Protein AF-A0AAD1KP36-F1 (afdb_monomer)

Foldseek 3Di:
DEEEEAPLPDPVNVVVVVVCVVVVYRYAYEDCDDDPDPSYDYDDVVVVDDDDCVCVPHPYYHHPPDDDFDPDAQDDDDPVQLQVLLCVLVVHDDDDDDPLVVCCVVPNNVCCCVVPVDDDPDHRVPCVVVVNDDPQRDSNSVNNVVVVVPD

Radius of gyration: 23.59 Å; Cα contacts (8 Å, |Δi|>4): 167; chains: 1; bounding box: 46×35×59 Å

Nearest PDB structures (foldseek):
  4b4o-assembly2_B  TM=4.737E-01  e=1.975E-04  Homo sapiens
  3m2p-assembly2_C  TM=6.603E-01  e=9.012E-03  Bacillus cereus ATCC 14579
  3aw9-assembly2_B  TM=7.643E-01  e=3.291E-02  Pyrobaculum calidifontis JCM 11548
  6kvc-assembly1_A-2  TM=6.118E-01  e=4.549E-02  Streptomyces viridosporus ATCC 14672
  6ki9-assembly1_A  TM=3.724E-01  e=3.267E+00  uncultured bacterium

Structure (mmCIF, N/CA/C/O backbone):
data_AF-A0AAD1KP36-F1
#
_entry.id   AF-A0AAD1KP36-F1
#
loop_
_atom_site.group_PDB
_atom_site.id
_atom_site.type_symbol
_atom_site.label_atom_id
_atom_site.label_alt_id
_atom_site.label_comp_id
_atom_site.label_asym_id
_atom_site.label_entity_id
_atom_site.label_seq_id
_atom_site.pdbx_PDB_ins_code
_atom_site.Cartn_x
_atom_site.Cartn_y
_atom_site.Cartn_z
_atom_site.occupancy
_atom_site.B_iso_or_equiv
_atom_site.auth_seq_id
_atom_site.auth_comp_id
_atom_site.auth_asym_id
_atom_site.auth_atom_id
_atom_site.pdbx_PDB_model_num
ATOM 1 N N . MET A 1 1 ? -26.563 7.371 22.729 1.00 92.88 1 MET A N 1
ATOM 2 C CA . MET A 1 1 ? -26.247 6.445 21.624 1.00 92.88 1 MET A CA 1
ATOM 3 C C . MET A 1 1 ? -25.122 5.539 22.058 1.00 92.88 1 MET A C 1
ATOM 5 O O . MET A 1 1 ? -24.225 6.025 22.749 1.00 92.88 1 MET A O 1
ATOM 9 N N . ARG A 1 2 ? -25.180 4.277 21.649 1.00 94.19 2 ARG A N 1
ATOM 10 C CA . ARG A 1 2 ? -24.134 3.284 21.832 1.00 94.19 2 ARG A CA 1
ATOM 11 C C . ARG A 1 2 ? -23.259 3.230 20.585 1.00 94.19 2 ARG A C 1
ATOM 13 O O . ARG A 1 2 ? -23.760 3.049 19.482 1.00 94.19 2 ARG A O 1
ATOM 20 N N . ILE A 1 3 ? -21.961 3.454 20.747 1.00 94.31 3 ILE A N 1
ATOM 21 C CA . ILE A 1 3 ? -21.016 3.635 19.640 1.00 94.31 3 ILE A CA 1
ATOM 22 C C . ILE A 1 3 ? -19.866 2.646 19.809 1.00 94.31 3 ILE A C 1
ATOM 24 O O . ILE A 1 3 ? -19.198 2.653 20.844 1.00 94.31 3 ILE A O 1
ATOM 28 N N . ALA A 1 4 ? -19.607 1.826 18.791 1.00 92.06 4 ALA A N 1
ATOM 29 C CA . ALA A 1 4 ? -18.452 0.932 18.763 1.00 92.06 4 ALA A CA 1
ATOM 30 C C . ALA A 1 4 ? -17.260 1.601 18.070 1.00 92.06 4 ALA A C 1
ATOM 32 O O . ALA A 1 4 ? -17.410 2.175 16.992 1.00 92.06 4 ALA A O 1
ATOM 33 N N . ILE A 1 5 ? -16.067 1.516 18.665 1.00 91.38 5 ILE A N 1
ATOM 34 C CA . ILE A 1 5 ? -14.857 2.166 18.143 1.00 91.38 5 ILE A CA 1
ATOM 35 C C . ILE A 1 5 ? -13.712 1.166 17.977 1.00 91.38 5 ILE A C 1
ATOM 37 O O . ILE A 1 5 ? -13.169 0.656 18.958 1.00 91.38 5 ILE A O 1
ATOM 41 N N . GLY A 1 6 ? -13.297 0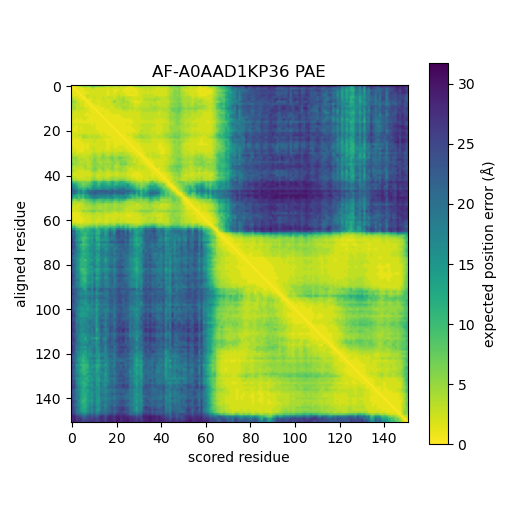.942 16.729 1.00 87.00 6 GLY A N 1
ATOM 42 C CA . GLY A 1 6 ? -12.055 0.262 16.357 1.00 87.00 6 GLY A CA 1
ATOM 43 C C . GLY A 1 6 ? -10.870 1.225 16.307 1.00 87.00 6 GLY A C 1
ATOM 44 O O . GLY A 1 6 ? -11.013 2.381 15.911 1.00 87.00 6 GLY A O 1
ATOM 45 N N . GLY A 1 7 ? -9.688 0.758 16.723 1.00 82.19 7 GLY A N 1
ATOM 46 C CA . GLY A 1 7 ? -8.485 1.602 16.794 1.00 82.19 7 GLY A CA 1
ATOM 47 C C . GLY A 1 7 ? -8.510 2.632 17.931 1.00 82.19 7 GLY A C 1
ATOM 48 O O . GLY A 1 7 ? -7.816 3.647 17.876 1.00 82.19 7 GLY A O 1
ATOM 49 N N . PHE A 1 8 ? -9.302 2.376 18.978 1.00 87.06 8 PHE A N 1
ATOM 50 C CA . PHE A 1 8 ? -9.523 3.296 20.098 1.00 87.06 8 PHE A CA 1
ATOM 51 C C . PHE A 1 8 ? -8.255 3.648 20.898 1.00 87.06 8 PHE A C 1
ATOM 53 O O . PHE A 1 8 ? -8.220 4.686 21.549 1.00 87.06 8 PHE A O 1
ATOM 60 N N . ALA A 1 9 ? -7.218 2.808 20.853 1.00 85.12 9 ALA A N 1
ATOM 61 C CA . ALA A 1 9 ? -5.959 3.029 21.566 1.00 85.12 9 ALA A CA 1
ATOM 62 C C . ALA A 1 9 ? -4.999 4.004 20.850 1.00 85.12 9 ALA A C 1
ATOM 64 O O . ALA A 1 9 ? -3.973 4.376 21.412 1.00 85.12 9 ALA A O 1
ATOM 65 N N . GLY A 1 10 ? -5.302 4.421 19.614 1.00 81.25 10 GLY A N 1
ATOM 66 C CA . GLY A 1 10 ? -4.485 5.386 18.872 1.00 81.25 10 GLY A CA 1
ATOM 67 C C . GLY A 1 10 ? -4.660 6.836 19.347 1.00 81.25 10 GLY A C 1
ATOM 68 O O . GLY A 1 10 ? -5.555 7.151 20.131 1.00 81.25 10 GLY A O 1
ATOM 69 N N . LEU A 1 11 ? -3.843 7.752 18.810 1.00 84.12 11 LEU A N 1
ATOM 70 C CA . LEU A 1 11 ? -3.892 9.191 19.126 1.00 84.12 11 LEU A CA 1
ATOM 71 C C . LEU A 1 11 ? -5.295 9.792 18.920 1.00 84.12 11 LEU A C 1
ATOM 73 O O . LEU A 1 11 ? -5.825 10.471 19.793 1.00 84.12 11 LEU A O 1
ATOM 77 N N . ILE A 1 12 ? -5.913 9.509 17.771 1.00 85.69 12 ILE A N 1
ATOM 78 C CA . ILE A 1 12 ? -7.262 9.994 17.444 1.00 85.69 12 ILE A CA 1
ATOM 79 C C . ILE A 1 12 ? -8.319 9.208 18.228 1.00 85.69 12 ILE A C 1
ATOM 81 O O . ILE A 1 12 ? -9.262 9.795 18.757 1.00 85.69 12 ILE A O 1
ATOM 85 N N . GLY A 1 13 ? -8.144 7.887 18.339 1.00 88.69 13 GLY A N 1
ATOM 86 C CA . GLY A 1 13 ? -9.077 7.002 19.034 1.00 88.69 13 GLY A CA 1
ATOM 87 C C . GLY A 1 13 ? -9.273 7.379 20.504 1.00 88.69 13 GLY A C 1
ATOM 88 O O . GLY A 1 13 ? -10.410 7.484 20.959 1.00 88.69 13 GLY A O 1
ATOM 89 N N . THR A 1 14 ? -8.187 7.667 21.225 1.00 90.88 14 THR A N 1
ATOM 90 C CA . THR A 1 14 ? -8.232 8.035 22.650 1.00 90.88 14 THR A CA 1
ATOM 91 C C . THR A 1 14 ? -8.964 9.357 22.875 1.00 90.88 14 THR A C 1
ATOM 93 O O . THR A 1 14 ? -9.860 9.429 23.720 1.00 90.88 14 THR A O 1
ATOM 96 N N . ALA A 1 15 ? -8.657 10.382 22.075 1.00 92.69 15 ALA A N 1
ATOM 97 C CA . ALA A 1 15 ? -9.344 11.671 22.124 1.00 92.69 15 ALA A CA 1
ATOM 98 C C . ALA A 1 15 ? -10.839 11.545 21.773 1.00 92.69 15 ALA A C 1
ATOM 100 O O . ALA A 1 15 ? -11.694 12.134 22.441 1.00 92.69 15 ALA A O 1
ATOM 101 N N . LEU A 1 16 ? -11.168 10.738 20.760 1.00 93.06 16 LEU A N 1
ATOM 102 C CA . LEU A 1 16 ? -12.545 10.496 20.335 1.00 93.06 16 LEU A CA 1
ATOM 103 C C . LEU A 1 16 ? -13.364 9.788 21.425 1.00 93.06 16 LEU A C 1
ATOM 105 O O . LEU A 1 16 ? -14.463 10.241 21.748 1.00 93.06 16 LEU A O 1
ATOM 109 N N . VAL A 1 17 ? -12.817 8.732 22.040 1.00 94.00 17 VAL A N 1
ATOM 110 C CA . VAL A 1 17 ? -13.457 8.022 23.162 1.00 94.00 17 VAL A CA 1
ATOM 111 C C . VAL A 1 17 ? -13.752 8.984 24.310 1.00 94.00 17 VAL A C 1
ATOM 113 O O . VAL A 1 17 ? -14.880 9.022 24.805 1.00 94.00 17 VAL A O 1
ATOM 116 N N . GLN A 1 18 ? -12.769 9.794 24.718 1.00 95.12 18 GLN A N 1
ATOM 117 C CA . GLN A 1 18 ? -12.955 10.772 25.793 1.00 95.12 18 GLN A CA 1
ATOM 118 C C . GLN A 1 18 ? -14.054 11.784 25.455 1.00 95.12 18 GLN A C 1
ATOM 120 O O . GLN A 1 18 ? -14.919 12.064 26.289 1.00 95.12 18 GLN A O 1
ATOM 125 N N . ARG A 1 19 ? -14.059 12.315 24.227 1.00 96.81 19 ARG A N 1
ATOM 126 C CA . ARG A 1 19 ? -15.034 13.322 23.796 1.00 96.81 19 ARG A CA 1
ATOM 127 C C . ARG A 1 19 ? -16.461 12.779 23.728 1.00 96.81 19 ARG A C 1
ATOM 129 O O . ARG A 1 19 ? -17.382 13.510 24.105 1.00 96.81 19 ARG A O 1
ATOM 136 N N . LEU A 1 20 ? -16.637 11.542 23.262 1.00 95.75 20 LEU A N 1
ATOM 137 C CA . LEU A 1 20 ? -17.937 10.873 23.159 1.00 95.75 20 LEU A CA 1
ATOM 138 C C . LEU A 1 20 ? -18.476 10.478 24.536 1.00 95.75 20 LEU A C 1
ATOM 140 O O . LEU A 1 20 ? -19.622 10.792 24.848 1.00 95.75 20 LEU A O 1
ATOM 144 N N . ARG A 1 21 ? -17.639 9.907 25.410 1.00 95.56 21 ARG A N 1
ATOM 145 C CA . ARG A 1 21 ? -18.034 9.615 26.799 1.00 95.56 21 ARG A CA 1
ATOM 146 C C . ARG A 1 21 ? -18.434 10.885 27.547 1.00 95.56 21 ARG A C 1
ATOM 148 O O . ARG A 1 21 ? -19.479 10.919 28.186 1.00 95.56 21 ARG A O 1
ATOM 155 N N . LYS A 1 22 ? -17.667 11.973 27.394 1.00 97.38 22 LYS A N 1
ATOM 156 C CA . LYS A 1 22 ? -18.020 13.291 27.955 1.00 97.38 22 LYS A CA 1
ATOM 157 C C . LYS A 1 22 ? -19.333 13.845 27.385 1.00 97.38 22 LYS A C 1
ATOM 159 O O . LYS A 1 22 ? -20.014 14.608 28.059 1.00 97.38 22 LYS A O 1
ATOM 164 N N . GLY A 1 23 ? -19.684 13.471 26.156 1.00 96.81 23 GLY A N 1
ATOM 165 C CA . GLY A 1 23 ? -20.965 13.793 25.526 1.00 96.81 23 GLY A CA 1
ATOM 166 C C . GLY A 1 23 ? -22.141 12.921 25.983 1.00 96.81 23 GLY A C 1
ATOM 167 O O . GLY A 1 23 ? -23.239 13.117 25.478 1.00 96.81 23 GLY A O 1
ATOM 168 N N . GLY A 1 24 ? -21.934 11.972 26.905 1.00 96.25 24 GLY A N 1
ATOM 169 C CA . GLY A 1 24 ? -22.982 11.071 27.397 1.00 96.25 24 GLY A CA 1
ATOM 170 C C . GLY A 1 24 ? -23.272 9.878 26.481 1.00 96.25 24 GLY A C 1
ATOM 171 O O . GLY A 1 24 ? -24.311 9.236 26.621 1.00 96.25 24 GLY A O 1
ATOM 172 N N . HIS A 1 25 ? -22.386 9.577 25.527 1.00 96.88 25 HIS A N 1
ATOM 173 C CA . HIS A 1 25 ? -22.505 8.383 24.693 1.00 96.88 25 HIS A CA 1
ATOM 174 C C . HIS A 1 25 ? -21.967 7.148 25.427 1.00 96.88 25 HIS A C 1
ATOM 176 O O . HIS A 1 25 ? -20.941 7.224 26.109 1.00 96.88 25 HIS A O 1
ATOM 182 N N . ASP A 1 26 ? -22.632 6.009 25.238 1.00 95.06 26 ASP A N 1
ATOM 183 C CA . ASP A 1 26 ? -22.114 4.704 25.647 1.00 95.06 26 ASP A CA 1
ATOM 184 C C . ASP A 1 26 ? -21.093 4.251 24.597 1.00 95.06 26 ASP A C 1
ATOM 186 O O . ASP A 1 26 ? -21.400 4.198 23.406 1.00 95.06 26 ASP A O 1
ATOM 190 N N . VAL A 1 27 ? -19.848 4.013 25.008 1.00 94.56 27 VAL A N 1
ATOM 191 C CA . VAL A 1 27 ? -18.738 3.753 24.081 1.00 94.56 27 VAL A CA 1
ATOM 192 C C . VAL A 1 27 ? -18.165 2.371 24.337 1.00 94.56 27 VAL A C 1
ATOM 194 O O . VAL A 1 27 ? -17.511 2.140 25.360 1.00 94.56 27 VAL A O 1
ATOM 197 N N . VAL A 1 28 ? -18.351 1.506 23.343 1.00 93.44 28 VAL A N 1
ATOM 198 C CA . VAL A 1 28 ? -17.792 0.159 23.263 1.00 93.44 28 VAL A CA 1
ATOM 199 C C . VAL A 1 28 ? -16.479 0.217 22.485 1.00 93.44 28 VAL A C 1
ATOM 201 O O . VAL A 1 28 ? -16.412 0.758 21.382 1.00 93.44 28 VAL A O 1
ATOM 204 N N . THR A 1 29 ? -15.409 -0.330 23.048 1.00 92.50 29 THR A N 1
ATOM 205 C CA . THR A 1 29 ? -14.062 -0.290 22.466 1.00 92.50 29 THR A CA 1
ATOM 206 C C . THR A 1 29 ? -13.706 -1.644 21.867 1.00 92.50 29 THR A C 1
ATOM 208 O O . THR A 1 29 ? -13.808 -2.671 22.527 1.00 92.50 29 THR A O 1
ATOM 211 N N . LEU A 1 30 ? -13.301 -1.667 20.597 1.00 89.00 30 LEU A N 1
ATOM 212 C CA . LEU A 1 30 ? -13.000 -2.902 19.871 1.00 89.00 30 LEU A CA 1
ATOM 213 C C . LEU A 1 30 ? -11.496 -3.186 19.931 1.00 89.00 30 LEU A C 1
ATOM 215 O O . LEU A 1 30 ? -10.688 -2.383 19.456 1.00 89.00 30 LEU A O 1
ATOM 219 N N . THR A 1 31 ? -11.117 -4.324 20.514 1.00 86.25 31 THR A N 1
ATOM 220 C CA . THR A 1 31 ? -9.716 -4.737 20.705 1.00 86.25 31 THR A CA 1
ATOM 221 C C . THR A 1 31 ? -9.404 -6.059 20.002 1.00 86.25 31 THR A C 1
ATOM 223 O O . THR A 1 31 ? -10.263 -6.927 19.876 1.00 86.25 31 T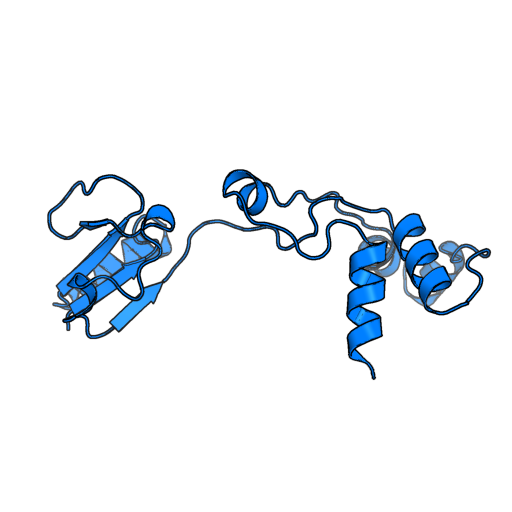HR A O 1
ATOM 226 N N . ARG A 1 32 ? -8.150 -6.226 19.557 1.00 80.25 32 ARG A N 1
ATOM 227 C CA . ARG A 1 32 ? -7.616 -7.511 19.062 1.00 80.25 32 ARG A CA 1
ATOM 228 C C . ARG A 1 32 ? -7.025 -8.379 20.184 1.00 80.25 32 ARG A C 1
ATOM 230 O O . ARG A 1 32 ? -6.789 -9.560 19.968 1.00 80.25 32 ARG A O 1
ATOM 237 N N . HIS A 1 33 ? -6.768 -7.791 21.351 1.00 83.06 33 HIS A N 1
ATOM 238 C CA . HIS A 1 33 ? -6.167 -8.454 22.512 1.00 83.06 33 HIS A CA 1
ATOM 239 C C . HIS A 1 33 ? -7.233 -8.827 23.547 1.00 83.06 33 HIS A C 1
ATOM 241 O O . HIS A 1 33 ? -8.411 -8.513 23.372 1.00 83.06 33 HIS A O 1
ATOM 247 N N . GLU A 1 34 ? -6.811 -9.476 24.631 1.00 85.88 34 GLU A N 1
ATOM 248 C CA . GLU A 1 34 ? -7.703 -9.797 25.742 1.00 85.88 34 GLU A CA 1
ATOM 249 C C . GLU A 1 34 ? -8.311 -8.508 26.338 1.00 85.88 34 GLU A C 1
ATOM 251 O O . GLU A 1 34 ? -7.567 -7.552 26.590 1.00 85.88 34 GLU A O 1
ATOM 256 N N . PRO A 1 35 ? -9.646 -8.436 26.515 1.00 89.38 35 PRO A N 1
ATOM 257 C CA . PRO A 1 35 ? -10.317 -7.283 27.111 1.00 89.38 35 PRO A CA 1
ATOM 258 C C . PRO A 1 35 ? -9.753 -6.941 28.493 1.00 89.38 35 PRO A C 1
ATOM 260 O O . PRO A 1 35 ? -9.681 -7.800 29.368 1.00 89.38 35 PRO A O 1
ATOM 263 N N . ILE A 1 36 ? -9.388 -5.675 28.711 1.00 89.44 36 ILE A N 1
ATOM 264 C CA . ILE A 1 36 ? -8.851 -5.216 30.005 1.00 89.44 36 ILE A CA 1
ATOM 265 C C . ILE A 1 36 ? -9.979 -4.659 30.883 1.00 89.44 36 ILE A C 1
ATOM 267 O O . ILE A 1 36 ? -9.926 -4.733 32.109 1.00 89.44 36 ILE A O 1
ATOM 271 N N . GLN A 1 37 ? -11.022 -4.112 30.259 1.00 88.69 37 GLN A N 1
ATOM 272 C CA . GLN A 1 37 ? -12.170 -3.499 30.928 1.00 88.69 37 GLN A CA 1
ATOM 273 C C . GLN A 1 37 ? -13.498 -3.993 30.322 1.00 88.69 37 GLN A C 1
ATOM 275 O O . GLN A 1 37 ? -13.526 -4.419 29.168 1.00 88.69 37 GLN A O 1
ATOM 280 N N . PRO A 1 38 ? -14.634 -3.891 31.041 1.00 88.81 38 PRO A N 1
ATOM 281 C CA . PRO A 1 38 ? -15.923 -4.427 30.577 1.00 88.81 38 PRO A CA 1
ATOM 282 C C . PRO A 1 38 ? -16.434 -3.848 29.245 1.00 88.81 38 PRO A C 1
ATOM 284 O O . PRO A 1 38 ? -17.160 -4.526 28.506 1.00 88.81 38 PRO A O 1
ATOM 287 N N . SER A 1 39 ? -16.065 -2.595 28.944 1.00 88.12 39 SER A N 1
ATOM 288 C CA . SER A 1 39 ? -16.401 -1.922 27.682 1.00 88.12 39 SER A CA 1
ATOM 289 C C . SER A 1 39 ? -15.590 -2.427 26.491 1.00 88.12 39 SER A C 1
ATOM 291 O O . SER A 1 39 ? -15.980 -2.169 25.353 1.00 88.12 39 SER A O 1
ATOM 293 N N . ASP A 1 40 ? -14.480 -3.129 26.735 1.00 91.00 40 ASP A N 1
ATOM 294 C CA . ASP A 1 40 ? -13.671 -3.712 25.675 1.00 91.00 40 ASP A CA 1
ATOM 295 C C . ASP A 1 40 ? -14.356 -4.976 25.161 1.00 91.00 40 ASP A C 1
ATOM 297 O O . ASP A 1 40 ? -14.670 -5.898 25.918 1.00 91.00 40 ASP A O 1
ATOM 301 N N . LYS A 1 41 ? -14.579 -5.030 23.852 1.00 89.31 41 LYS A N 1
ATOM 302 C CA . LYS A 1 41 ? -15.067 -6.216 23.157 1.00 89.31 41 LYS A CA 1
ATOM 303 C C . LYS A 1 41 ? -13.989 -6.687 22.201 1.00 89.31 41 LYS A C 1
ATOM 305 O O . LYS A 1 41 ? -13.481 -5.917 21.381 1.00 89.31 41 LYS A O 1
ATOM 310 N N . ARG A 1 42 ? -13.612 -7.956 22.337 1.00 86.69 42 ARG A N 1
ATOM 311 C CA . ARG A 1 42 ? -12.647 -8.580 21.440 1.00 86.69 42 ARG A CA 1
ATOM 312 C C . ARG A 1 42 ? -13.300 -8.791 20.078 1.00 86.69 42 ARG A C 1
ATOM 314 O O . ARG A 1 42 ? -14.359 -9.404 19.987 1.00 86.69 42 ARG A O 1
ATOM 321 N N . TRP A 1 43 ? -12.656 -8.286 19.033 1.00 80.38 43 TRP A N 1
ATOM 322 C CA . TRP A 1 43 ? -13.049 -8.512 17.648 1.00 80.38 43 TRP A CA 1
ATOM 323 C C . TRP A 1 43 ? -11.798 -8.625 16.782 1.00 80.38 43 TRP A C 1
ATOM 325 O O . TRP A 1 43 ? -11.077 -7.646 16.573 1.00 80.38 43 TRP A O 1
ATOM 335 N N . GLY A 1 44 ? -11.513 -9.843 16.325 1.00 71.62 44 GLY A N 1
ATOM 336 C CA . GLY A 1 44 ? -10.342 -10.168 15.521 1.00 71.62 44 GLY A CA 1
ATOM 337 C C . GLY A 1 44 ? -10.709 -10.872 14.216 1.00 71.62 44 GLY A C 1
ATOM 338 O O . GLY A 1 44 ? -11.833 -11.332 14.016 1.00 71.62 44 GLY A O 1
ATOM 339 N N . LEU A 1 45 ? -9.730 -10.944 13.313 1.00 61.44 45 LEU A N 1
ATOM 340 C CA . LEU A 1 45 ? -9.829 -11.683 12.048 1.00 61.44 45 LEU A CA 1
ATOM 341 C C . LEU A 1 45 ? -9.918 -13.201 12.266 1.00 61.44 45 LEU A C 1
ATOM 343 O O . LEU A 1 45 ? -10.470 -13.898 11.425 1.00 61.44 45 LEU A O 1
ATOM 347 N N . ASP A 1 46 ? -9.426 -13.690 13.408 1.00 61.41 46 ASP A N 1
ATOM 348 C CA . ASP A 1 46 ? -9.526 -15.083 13.863 1.00 61.41 46 ASP A CA 1
ATOM 349 C C . ASP A 1 46 ? -10.974 -15.563 13.992 1.00 61.41 46 ASP A C 1
ATOM 351 O O . ASP A 1 46 ? -11.243 -16.759 13.929 1.00 61.41 46 ASP A O 1
ATOM 355 N N . THR A 1 47 ? -11.911 -14.630 14.161 1.00 56.47 47 THR A N 1
ATOM 356 C CA . THR A 1 47 ? -13.303 -14.970 14.426 1.00 56.47 47 THR A CA 1
ATOM 357 C C . THR A 1 47 ? -14.131 -15.118 13.143 1.00 56.47 47 THR A C 1
ATOM 359 O O . THR A 1 47 ? -15.211 -15.682 13.244 1.00 56.47 47 THR A O 1
ATOM 362 N N . LEU A 1 48 ? -13.666 -14.627 11.972 1.00 52.38 48 LEU A N 1
ATOM 363 C CA . LEU A 1 48 ? -14.315 -14.631 10.627 1.00 52.38 48 LEU A CA 1
ATOM 364 C C . LEU A 1 48 ? -15.854 -14.454 10.580 1.00 52.38 48 LEU A C 1
ATOM 366 O O . LEU A 1 48 ? -16.492 -14.700 9.558 1.00 52.38 48 LEU A O 1
ATOM 370 N N . SER A 1 49 ? -16.466 -13.997 11.668 1.00 52.44 49 SER A N 1
ATOM 371 C CA . SER A 1 49 ? -17.907 -13.940 11.821 1.00 52.44 49 SER A CA 1
ATOM 372 C C . SER A 1 49 ? -18.383 -12.605 11.285 1.00 52.44 49 SER A C 1
ATOM 374 O O . SER A 1 49 ? -17.891 -11.542 11.677 1.00 52.44 49 SER A O 1
ATOM 376 N N . THR A 1 50 ? -19.371 -12.668 10.399 1.00 57.22 50 THR A N 1
ATOM 377 C CA . THR A 1 50 ? -20.282 -11.560 10.116 1.00 57.22 50 THR A CA 1
ATOM 378 C C . THR A 1 50 ? -20.725 -10.953 11.448 1.00 57.22 50 THR A C 1
ATOM 380 O O . THR A 1 50 ? -21.174 -11.713 12.301 1.00 57.22 50 THR A O 1
ATOM 383 N N . ALA A 1 51 ? -20.485 -9.646 11.626 1.00 65.88 51 ALA A N 1
ATOM 384 C CA . ALA A 1 51 ? -20.832 -8.788 12.771 1.00 65.88 51 ALA A CA 1
ATOM 385 C C . ALA A 1 51 ? -21.144 -9.527 14.099 1.00 65.88 51 ALA A C 1
ATOM 387 O O . ALA A 1 51 ? -22.226 -10.088 14.244 1.00 65.88 51 ALA A O 1
ATOM 388 N N . PRO A 1 52 ? -20.233 -9.538 15.088 1.00 76.12 52 PRO A N 1
ATOM 389 C CA . PRO A 1 52 ? -20.477 -10.241 16.347 1.00 76.12 52 PRO A CA 1
ATOM 390 C C . PRO A 1 52 ? -21.707 -9.694 17.108 1.00 76.12 52 PRO A C 1
ATOM 392 O O . PRO A 1 52 ? -21.922 -8.483 17.075 1.00 76.12 52 PRO A O 1
ATOM 395 N N . PRO A 1 53 ? -22.437 -10.530 17.884 1.00 81.50 53 PRO A N 1
ATOM 396 C CA . PRO A 1 53 ? -23.722 -10.161 18.508 1.00 81.50 53 PRO A CA 1
ATOM 397 C C . PRO A 1 53 ? -23.700 -8.924 19.417 1.00 81.50 53 PRO A C 1
ATOM 399 O O . PRO A 1 53 ? -24.721 -8.302 19.676 1.00 81.50 53 PRO A O 1
ATOM 402 N N . PHE A 1 54 ? -22.530 -8.529 19.930 1.00 80.44 54 PHE A N 1
ATOM 403 C CA . PHE A 1 54 ? -22.405 -7.304 20.728 1.00 80.44 54 PHE A CA 1
ATOM 404 C C . PHE A 1 54 ? -22.522 -6.014 19.893 1.00 80.44 54 PHE A C 1
ATOM 406 O O . PHE A 1 54 ? -22.516 -4.927 20.471 1.00 80.44 54 PHE A O 1
ATOM 413 N N .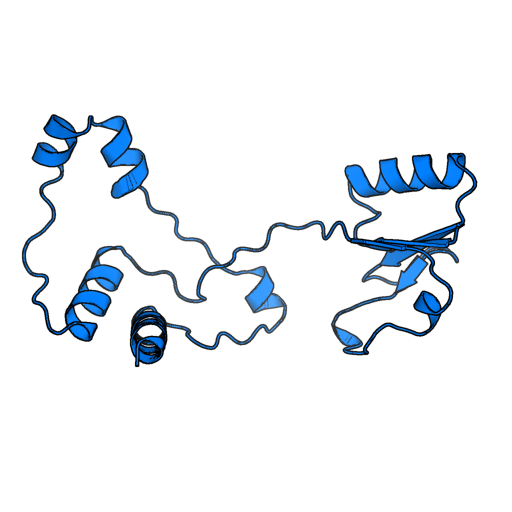 LEU A 1 55 ? -22.551 -6.122 18.559 1.00 84.81 55 LEU A N 1
ATOM 414 C CA . LEU A 1 55 ? -22.870 -5.028 17.639 1.00 84.81 55 LEU A CA 1
ATOM 415 C C . LEU A 1 55 ? -24.382 -4.911 17.375 1.00 84.81 55 LEU A C 1
ATOM 417 O O . LEU A 1 55 ? -24.801 -3.877 16.863 1.00 84.81 55 LEU A O 1
ATOM 421 N N . 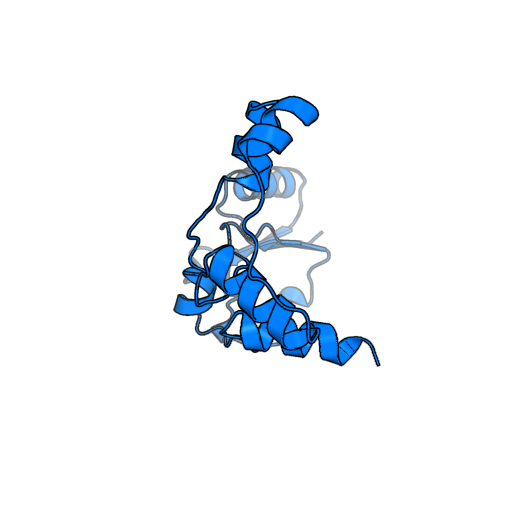ASP A 1 56 ? -25.161 -5.914 17.805 1.00 87.31 56 ASP A N 1
ATOM 422 C CA . ASP A 1 56 ? -26.630 -5.976 17.917 1.00 87.31 56 ASP A CA 1
ATOM 423 C C . ASP A 1 56 ? -27.308 -4.628 18.193 1.00 87.31 56 ASP A C 1
ATOM 425 O O . ASP A 1 56 ? -28.273 -4.204 17.558 1.00 87.31 56 ASP A O 1
ATOM 429 N N . ASP A 1 57 ? -26.776 -3.970 19.217 1.00 87.81 57 ASP A N 1
ATOM 430 C CA . ASP A 1 57 ? -27.357 -2.823 19.899 1.00 87.81 57 ASP A CA 1
ATOM 431 C C . ASP A 1 57 ? -26.519 -1.544 19.741 1.00 87.81 57 ASP A C 1
ATOM 433 O O . ASP A 1 57 ? -26.654 -0.598 20.519 1.00 87.81 57 ASP A O 1
ATOM 437 N N . VAL A 1 58 ? -25.624 -1.515 18.750 1.00 90.94 58 VAL A N 1
ATOM 438 C CA . VAL A 1 58 ? -24.763 -0.367 18.454 1.00 90.94 58 VAL A CA 1
ATOM 439 C C . VAL A 1 58 ? -25.422 0.536 17.408 1.00 90.94 58 VAL A C 1
ATOM 441 O O . VAL A 1 58 ? -25.698 0.118 16.289 1.00 90.94 58 VAL A O 1
ATOM 444 N N . ASP A 1 59 ? -25.586 1.817 17.742 1.00 92.50 59 ASP A N 1
ATOM 445 C CA . ASP A 1 59 ? -26.165 2.828 16.848 1.00 92.50 59 ASP A CA 1
ATOM 446 C C . ASP A 1 59 ? -25.184 3.285 15.751 1.00 92.50 59 ASP A C 1
ATOM 448 O O . ASP A 1 59 ? -25.596 3.746 14.687 1.00 92.50 59 ASP A O 1
ATOM 452 N N . ALA A 1 60 ? -23.873 3.233 16.021 1.00 90.06 60 ALA A N 1
ATOM 453 C CA . ALA A 1 60 ? -22.835 3.670 15.088 1.00 90.06 60 ALA A CA 1
ATOM 454 C C . ALA A 1 60 ? -21.496 2.952 15.306 1.00 90.06 60 ALA A C 1
ATOM 456 O O . ALA A 1 60 ? -21.077 2.717 16.440 1.00 90.06 60 ALA A O 1
ATOM 457 N N . VAL A 1 61 ? -20.772 2.687 14.215 1.00 86.81 61 VAL A N 1
ATOM 458 C CA . VAL A 1 61 ? -19.423 2.103 14.244 1.00 86.81 61 VAL A CA 1
ATOM 459 C C . VAL A 1 61 ? -18.413 3.097 13.679 1.00 86.81 61 VAL A C 1
ATOM 461 O O . VAL A 1 61 ? -18.574 3.596 12.567 1.00 86.81 61 VAL A O 1
ATOM 464 N N . VAL A 1 62 ? -17.342 3.355 14.427 1.00 85.12 62 VAL A N 1
ATOM 465 C CA . VAL A 1 62 ? -16.192 4.146 13.981 1.00 85.12 62 VAL A CA 1
ATOM 466 C C . VAL A 1 62 ? -14.984 3.230 13.902 1.00 85.12 62 VAL A C 1
ATOM 468 O O . VAL A 1 62 ? -14.542 2.696 14.914 1.00 85.12 62 VAL A O 1
ATOM 471 N N . ASN A 1 63 ? -14.417 3.055 12.712 1.00 79.50 63 ASN A N 1
ATOM 472 C CA . ASN A 1 63 ? -13.199 2.273 12.549 1.00 79.50 63 ASN A CA 1
ATOM 473 C C . ASN A 1 63 ? -12.023 3.170 12.163 1.00 79.50 63 ASN A C 1
ATOM 475 O O . ASN A 1 63 ? -11.975 3.703 11.058 1.00 79.50 63 ASN A O 1
ATOM 479 N N . SER A 1 64 ? -11.058 3.296 13.068 1.00 69.81 64 SER A N 1
ATOM 480 C CA . SER A 1 64 ? -9.790 3.974 12.826 1.00 69.81 64 SER A CA 1
ATOM 481 C C . SER A 1 64 ? -8.662 2.940 12.842 1.00 69.81 64 SER A C 1
ATOM 483 O O . SER A 1 64 ? -7.792 2.987 13.709 1.00 69.81 64 SER A O 1
ATOM 485 N N . THR A 1 65 ? -8.688 1.951 11.937 1.00 59.59 65 THR A N 1
ATOM 486 C CA . THR A 1 65 ? -7.615 0.943 11.855 1.00 59.59 65 THR A CA 1
ATOM 487 C C . THR A 1 65 ? -6.259 1.618 11.691 1.00 59.59 65 THR A C 1
ATOM 489 O O . THR A 1 65 ? -6.045 2.438 10.801 1.00 59.59 65 THR A O 1
ATOM 492 N N . SER A 1 66 ? -5.370 1.272 12.617 1.00 62.62 66 SER A N 1
ATOM 493 C CA . SER A 1 66 ? -4.322 2.133 13.153 1.00 62.62 66 SER A CA 1
ATOM 494 C C . SER A 1 66 ? -2.919 1.725 12.736 1.00 62.62 66 SER A C 1
ATOM 496 O O . SER A 1 66 ? -1.965 2.028 13.449 1.00 62.62 66 SER A O 1
ATOM 498 N N . GLU A 1 67 ? -2.752 1.035 11.612 1.00 64.06 67 GLU A N 1
ATOM 499 C CA . GLU A 1 67 ? -1.405 0.793 11.130 1.00 64.06 67 GLU A CA 1
ATOM 500 C C . GLU A 1 67 ? -1.299 0.856 9.604 1.00 64.06 67 GLU A C 1
ATOM 502 O O . GLU A 1 67 ? -2.144 0.284 8.913 1.00 64.06 67 GLU A O 1
ATOM 507 N N . PRO A 1 68 ? -0.245 1.495 9.062 1.00 70.62 68 PRO A N 1
ATOM 508 C CA . PRO A 1 68 ? 0.001 1.509 7.628 1.00 70.62 68 PRO A CA 1
ATOM 509 C C . PRO A 1 68 ? 0.133 0.082 7.098 1.00 70.62 68 PRO A C 1
ATOM 511 O O . PRO A 1 68 ? 0.874 -0.730 7.666 1.00 70.62 68 PRO A O 1
ATOM 514 N N . VAL A 1 69 ? -0.582 -0.211 6.016 1.00 80.50 69 VAL A N 1
ATOM 515 C CA . VAL A 1 69 ? -0.473 -1.458 5.259 1.00 80.50 69 VAL A CA 1
ATOM 516 C C . VAL A 1 69 ? 0.065 -1.109 3.880 1.00 80.50 69 VAL A C 1
ATOM 518 O O . VAL A 1 69 ? -0.477 -0.245 3.195 1.00 80.50 69 VAL A O 1
ATOM 521 N N . ASN A 1 70 ? 1.127 -1.793 3.464 1.00 86.69 70 ASN A N 1
ATOM 522 C CA . ASN A 1 70 ? 1.677 -1.624 2.127 1.00 86.69 70 ASN A CA 1
ATOM 523 C C . ASN A 1 70 ? 0.857 -2.452 1.135 1.00 86.69 70 ASN A C 1
ATOM 525 O O . ASN A 1 70 ? 0.934 -3.680 1.140 1.00 86.69 70 ASN A O 1
ATOM 529 N N . LEU A 1 71 ? 0.096 -1.774 0.279 1.00 89.00 71 LEU A N 1
ATOM 530 C CA . LEU A 1 71 ? -0.691 -2.387 -0.791 1.00 89.00 71 LEU A CA 1
ATOM 531 C C . LEU A 1 71 ? 0.172 -2.584 -2.043 1.00 89.00 71 LEU A C 1
ATOM 533 O O . LEU A 1 71 ? -0.025 -1.943 -3.071 1.00 89.00 71 LEU A O 1
ATOM 537 N N . VAL A 1 72 ? 1.172 -3.452 -1.924 1.00 92.19 72 VAL A N 1
ATOM 538 C CA . VAL A 1 72 ? 2.089 -3.823 -3.009 1.00 92.19 72 VAL A CA 1
ATOM 539 C C . VAL A 1 72 ? 2.111 -5.341 -3.167 1.00 92.19 72 VAL A C 1
ATOM 541 O O . VAL A 1 72 ? 1.804 -6.066 -2.220 1.00 92.19 72 VAL A O 1
ATOM 544 N N . GLY A 1 73 ? 2.477 -5.827 -4.355 1.00 93.19 73 GLY A N 1
ATOM 545 C CA . GLY A 1 73 ? 2.661 -7.261 -4.588 1.00 93.19 73 GLY A CA 1
ATOM 546 C C . GLY A 1 73 ? 3.760 -7.865 -3.697 1.00 93.19 73 GLY A C 1
ATOM 547 O O . GLY A 1 73 ? 4.636 -7.141 -3.212 1.00 93.19 73 GLY A O 1
ATOM 548 N N . PRO A 1 74 ? 3.752 -9.193 -3.482 1.00 94.81 74 PRO A N 1
ATOM 549 C CA . PRO A 1 74 ? 4.666 -9.852 -2.546 1.00 94.81 74 PRO A CA 1
ATOM 550 C C . PRO A 1 74 ? 6.118 -9.853 -3.039 1.00 94.81 74 PRO A C 1
ATOM 552 O O . PRO A 1 74 ? 7.044 -9.883 -2.226 1.00 94.81 74 PRO A O 1
ATOM 555 N N . ASN A 1 75 ? 6.320 -9.767 -4.357 1.00 94.31 75 ASN A N 1
ATOM 556 C CA . ASN A 1 75 ? 7.625 -9.764 -5.002 1.00 94.31 75 ASN A CA 1
ATOM 557 C C . ASN A 1 75 ? 7.865 -8.418 -5.709 1.00 94.31 75 ASN A C 1
ATOM 559 O O . ASN A 1 75 ? 7.286 -8.179 -6.772 1.00 94.31 75 ASN A O 1
ATOM 563 N N . PRO A 1 76 ? 8.708 -7.528 -5.147 1.00 93.38 76 PRO A N 1
ATOM 564 C CA . PRO A 1 76 ? 9.063 -6.265 -5.787 1.00 93.38 76 PRO A CA 1
ATOM 565 C C . PRO A 1 76 ? 9.755 -6.497 -7.132 1.00 93.38 76 PRO A C 1
ATOM 567 O O . PRO A 1 76 ? 10.600 -7.386 -7.238 1.00 93.38 76 PRO A O 1
ATOM 570 N N . CYS A 1 77 ? 9.466 -5.652 -8.120 1.00 94.62 77 CYS A N 1
ATOM 571 C CA . CYS A 1 77 ? 10.139 -5.667 -9.417 1.00 94.62 77 CYS A CA 1
ATOM 572 C C . CYS A 1 77 ? 10.785 -4.316 -9.735 1.00 94.62 77 CYS A C 1
ATOM 574 O O . CYS A 1 77 ? 10.356 -3.260 -9.271 1.00 94.62 77 CYS A O 1
ATOM 576 N N . THR A 1 78 ? 11.808 -4.352 -10.574 1.00 93.94 78 THR A N 1
ATOM 577 C CA . THR A 1 78 ? 12.442 -3.180 -11.177 1.00 93.94 78 THR A CA 1
ATOM 578 C C . THR A 1 78 ? 11.610 -2.643 -12.346 1.00 93.94 78 THR A C 1
ATOM 580 O O . THR A 1 78 ? 10.823 -3.368 -12.961 1.00 93.94 78 THR A O 1
ATOM 583 N N . ASN A 1 79 ? 11.834 -1.381 -12.728 1.00 92.69 79 ASN A N 1
ATOM 584 C CA . ASN A 1 79 ? 11.202 -0.803 -13.920 1.00 92.69 79 ASN A CA 1
ATOM 585 C C . ASN A 1 79 ? 11.548 -1.584 -15.207 1.00 92.69 79 ASN A C 1
ATOM 587 O O . ASN A 1 79 ? 10.719 -1.709 -16.108 1.00 92.69 79 ASN A O 1
ATOM 591 N N . ALA A 1 80 ? 12.754 -2.158 -15.286 1.00 92.19 80 ALA A N 1
ATOM 592 C CA . ALA A 1 80 ? 13.172 -2.985 -16.417 1.00 92.19 80 ALA A CA 1
ATOM 593 C C . ALA A 1 80 ? 12.345 -4.279 -16.522 1.00 92.19 80 ALA A C 1
ATOM 595 O O . ALA A 1 80 ? 11.898 -4.644 -17.610 1.00 92.19 80 ALA A O 1
ATOM 596 N N . GLU A 1 81 ? 12.099 -4.952 -15.394 1.00 94.75 81 GLU A N 1
ATOM 597 C CA . GLU A 1 81 ? 11.267 -6.159 -15.338 1.00 94.75 81 GLU A CA 1
ATOM 598 C C . GLU A 1 81 ? 9.805 -5.854 -15.671 1.00 94.75 81 GLU A C 1
ATOM 600 O O . GLU A 1 81 ? 9.215 -6.562 -16.488 1.00 94.75 81 GLU A O 1
ATOM 605 N N . PHE A 1 82 ? 9.249 -4.770 -15.116 1.00 94.81 82 PHE A N 1
ATOM 606 C CA . PHE A 1 82 ? 7.906 -4.292 -15.458 1.00 94.81 82 PHE A CA 1
ATOM 607 C C . PHE A 1 82 ? 7.775 -4.004 -16.958 1.00 94.81 82 PHE A C 1
ATOM 609 O O . PHE A 1 82 ? 6.881 -4.536 -17.616 1.00 94.81 82 PHE A O 1
ATOM 616 N N . THR A 1 83 ? 8.699 -3.215 -17.518 1.00 94.31 83 THR A N 1
ATOM 617 C CA . THR A 1 83 ? 8.688 -2.825 -18.936 1.00 94.31 83 THR A CA 1
ATOM 618 C C . THR A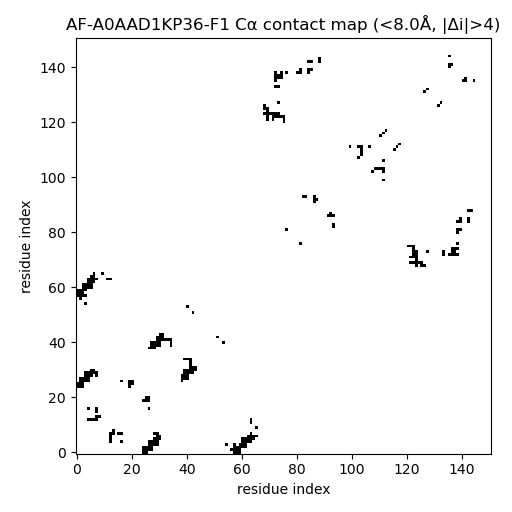 1 83 ? 8.759 -4.051 -19.840 1.00 94.31 83 THR A C 1
ATOM 620 O O . THR A 1 83 ? 7.995 -4.161 -20.797 1.00 94.31 83 THR A O 1
ATOM 623 N N . LYS A 1 84 ? 9.632 -5.011 -19.515 1.00 94.94 84 LYS A N 1
ATOM 624 C CA . LYS A 1 84 ? 9.769 -6.262 -20.267 1.00 94.94 84 LYS A CA 1
ATOM 625 C C . LYS A 1 84 ? 8.503 -7.119 -20.189 1.00 94.94 84 LYS A C 1
ATOM 627 O O . LYS A 1 84 ? 8.082 -7.666 -21.208 1.00 94.94 84 LYS A O 1
ATOM 632 N N . ALA A 1 85 ? 7.899 -7.238 -19.006 1.00 95.44 85 ALA A N 1
ATOM 633 C CA . ALA A 1 85 ? 6.665 -7.995 -18.809 1.00 95.44 85 ALA A CA 1
ATOM 634 C C . ALA A 1 85 ? 5.489 -7.367 -19.574 1.00 95.44 85 ALA A C 1
ATOM 636 O O . ALA A 1 85 ? 4.779 -8.074 -20.290 1.00 95.44 85 ALA A O 1
ATOM 637 N N . LEU A 1 86 ? 5.342 -6.040 -19.508 1.00 95.81 86 LEU A N 1
ATOM 638 C CA . LEU A 1 86 ? 4.318 -5.304 -20.246 1.00 95.81 86 LEU A CA 1
ATOM 639 C C . LEU A 1 86 ? 4.496 -5.462 -21.755 1.00 95.81 86 LEU A C 1
ATOM 641 O O . LEU A 1 86 ? 3.556 -5.846 -22.443 1.00 95.81 86 LEU A O 1
ATOM 645 N N . ALA A 1 87 ? 5.707 -5.222 -22.260 1.00 95.31 87 ALA A N 1
ATOM 646 C CA . ALA A 1 87 ? 6.036 -5.317 -23.677 1.00 95.31 87 ALA A CA 1
ATOM 647 C C . ALA A 1 87 ? 5.750 -6.718 -24.241 1.00 95.31 87 ALA A C 1
ATOM 649 O O . ALA A 1 87 ? 5.128 -6.849 -25.297 1.00 95.31 87 ALA A O 1
ATOM 650 N N . LYS A 1 88 ? 6.105 -7.770 -23.488 1.00 95.12 88 LYS A N 1
ATOM 651 C CA . LYS A 1 88 ? 5.766 -9.158 -23.828 1.00 95.12 88 LYS A CA 1
ATOM 652 C C . LYS A 1 88 ? 4.252 -9.374 -23.904 1.00 95.12 88 LYS A C 1
ATOM 654 O O . LYS A 1 88 ? 3.793 -9.996 -24.858 1.00 95.12 88 LYS A O 1
ATOM 659 N N . ALA A 1 89 ? 3.492 -8.860 -22.937 1.00 94.25 89 ALA A N 1
ATOM 660 C CA . ALA A 1 89 ? 2.043 -9.043 -22.872 1.00 94.25 89 ALA A CA 1
ATOM 661 C C . ALA A 1 89 ? 1.284 -8.316 -23.998 1.00 94.25 89 ALA A C 1
ATOM 663 O O . ALA A 1 89 ? 0.249 -8.797 -24.445 1.00 94.25 89 ALA A O 1
ATOM 664 N N . ILE A 1 90 ? 1.813 -7.189 -24.490 1.00 94.75 90 ILE A N 1
ATOM 665 C CA . ILE A 1 90 ? 1.223 -6.424 -25.605 1.00 94.75 90 ILE A CA 1
ATOM 666 C C . ILE A 1 90 ? 1.881 -6.708 -26.968 1.00 94.75 90 ILE A C 1
ATOM 668 O O . ILE A 1 90 ? 1.629 -5.985 -27.931 1.00 94.75 90 ILE A O 1
ATOM 672 N N . HIS A 1 91 ? 2.750 -7.720 -27.060 1.00 93.50 91 HIS A N 1
ATOM 673 C CA . HIS A 1 91 ? 3.495 -8.079 -28.274 1.00 93.50 91 HIS A CA 1
ATOM 674 C C . HIS A 1 91 ? 4.295 -6.915 -28.898 1.00 93.50 91 HIS A C 1
ATOM 676 O O . HIS A 1 91 ? 4.333 -6.739 -30.118 1.00 93.50 91 HIS A O 1
ATOM 682 N N . ARG A 1 92 ? 4.958 -6.106 -28.062 1.00 95.00 92 ARG A N 1
ATOM 683 C CA . ARG A 1 92 ? 5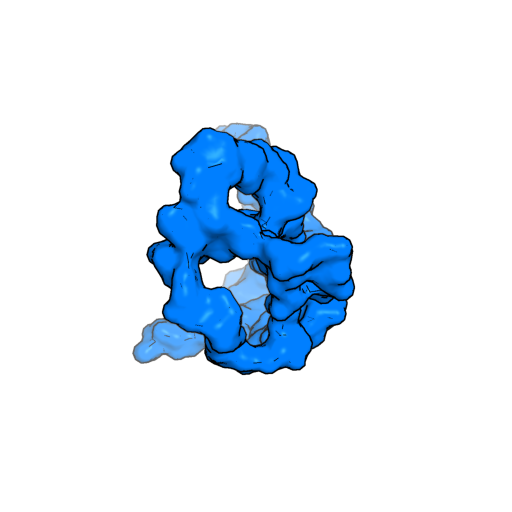.857 -5.022 -28.488 1.00 95.00 92 ARG A CA 1
ATOM 684 C C . ARG A 1 92 ? 7.303 -5.291 -28.046 1.00 95.00 92 ARG A C 1
ATOM 686 O O . ARG A 1 92 ? 7.514 -5.836 -26.968 1.00 95.00 92 ARG A O 1
ATOM 693 N N . PRO A 1 93 ? 8.317 -4.907 -28.839 1.00 92.06 93 PRO A N 1
ATOM 694 C CA . PRO A 1 93 ? 9.715 -4.964 -28.410 1.00 92.06 93 PRO A CA 1
ATOM 695 C C . PRO A 1 93 ? 10.051 -3.843 -27.405 1.00 92.06 93 PRO A C 1
ATOM 697 O O . PRO A 1 93 ? 9.548 -2.730 -27.531 1.00 92.06 93 PRO A O 1
ATOM 700 N N . SER A 1 94 ? 10.942 -4.110 -26.438 1.00 91.06 94 SER A N 1
ATOM 701 C CA . SER A 1 94 ? 11.380 -3.163 -25.387 1.00 91.06 94 SER A CA 1
ATOM 702 C C . SER A 1 94 ? 12.909 -3.001 -25.323 1.00 91.06 94 SER A C 1
ATOM 704 O O . SER A 1 94 ? 13.521 -3.192 -24.273 1.00 91.06 94 SER A O 1
ATOM 706 N N . VAL A 1 95 ? 13.546 -2.737 -26.466 1.00 90.44 95 VAL A N 1
ATOM 707 C CA . VAL A 1 95 ? 15.018 -2.775 -26.610 1.00 90.44 95 VAL A CA 1
ATOM 708 C C . VAL A 1 95 ? 15.717 -1.425 -26.428 1.00 90.44 95 VAL A C 1
ATOM 710 O O . VAL A 1 95 ? 16.914 -1.397 -26.163 1.00 90.44 95 VAL A O 1
ATOM 713 N N . MET A 1 96 ? 14.998 -0.310 -26.574 1.00 89.25 96 MET A N 1
ATOM 714 C CA . MET A 1 96 ? 15.573 1.032 -26.472 1.00 89.25 96 MET A CA 1
ATOM 715 C C . MET A 1 96 ? 15.343 1.608 -25.064 1.00 89.25 96 MET A C 1
ATOM 717 O O . MET A 1 96 ? 14.186 1.733 -24.657 1.00 89.25 96 MET A O 1
ATOM 721 N N . PRO A 1 97 ? 16.403 1.975 -24.318 1.00 87.56 97 PRO A N 1
ATOM 722 C CA . PRO A 1 97 ? 16.272 2.645 -23.028 1.00 87.56 97 PRO A CA 1
ATOM 723 C C . PRO A 1 97 ? 15.689 4.052 -23.173 1.00 87.56 97 PRO A C 1
ATOM 725 O O . PRO A 1 97 ? 15.901 4.729 -24.179 1.00 87.56 97 PRO A O 1
ATOM 728 N N . PHE A 1 98 ? 15.005 4.522 -22.133 1.00 88.75 98 PHE A N 1
ATOM 729 C CA . PHE A 1 98 ? 14.467 5.877 -22.106 1.00 88.75 98 PHE A CA 1
ATOM 730 C C . PHE A 1 98 ? 15.598 6.922 -21.967 1.00 88.75 98 PHE A C 1
ATOM 732 O O . PHE A 1 98 ? 16.441 6.787 -21.074 1.00 88.75 98 PHE A O 1
ATOM 739 N N . PRO A 1 99 ? 15.650 7.969 -22.815 1.00 92.31 99 PRO A N 1
ATOM 740 C CA . PRO A 1 99 ? 16.741 8.941 -22.812 1.00 92.31 99 PRO A CA 1
ATOM 741 C C . PRO A 1 99 ? 16.582 9.966 -21.676 1.00 92.31 99 PRO A C 1
ATOM 743 O O . PRO A 1 99 ? 16.119 11.089 -21.883 1.00 92.31 99 PRO A O 1
ATOM 746 N N . ILE A 1 100 ? 17.014 9.593 -20.467 1.00 93.81 100 ILE A N 1
ATOM 747 C CA . ILE A 1 100 ? 16.930 10.431 -19.257 1.00 93.81 100 ILE A CA 1
ATOM 748 C C . ILE A 1 100 ? 17.494 11.852 -19.451 1.00 93.81 100 ILE A C 1
ATOM 750 O O . ILE A 1 100 ? 16.809 12.794 -19.054 1.00 93.81 100 ILE A O 1
ATOM 754 N N . PRO A 1 101 ? 18.665 12.075 -20.087 1.00 95.38 101 PRO A N 1
ATOM 755 C CA . PRO A 1 101 ? 19.193 13.432 -20.257 1.00 95.38 101 PRO A CA 1
ATOM 756 C C . PRO A 1 101 ? 18.266 14.338 -21.078 1.00 95.38 101 PRO A C 1
ATOM 758 O O . PRO A 1 101 ? 18.034 15.487 -20.707 1.00 95.38 101 PRO A O 1
ATOM 761 N N . ALA A 1 102 ? 17.684 13.806 -22.158 1.00 95.38 102 ALA A N 1
ATOM 762 C CA . ALA A 1 102 ? 16.740 14.545 -22.991 1.00 95.38 102 ALA A CA 1
ATOM 763 C C . ALA A 1 102 ? 15.446 14.853 -22.222 1.00 95.38 102 ALA A C 1
ATOM 765 O O . ALA A 1 102 ? 14.943 15.971 -22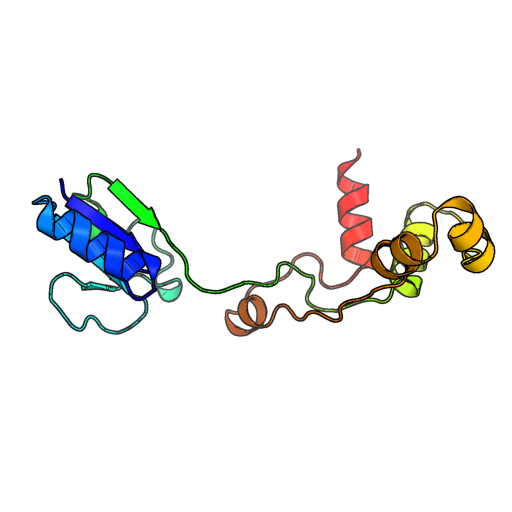.283 1.00 95.38 102 ALA A O 1
ATOM 766 N N . ALA A 1 103 ? 14.943 13.898 -21.435 1.00 94.31 103 ALA A N 1
ATOM 767 C CA . ALA A 1 103 ? 13.777 14.120 -20.586 1.00 94.31 103 ALA A CA 1
ATOM 768 C C . ALA A 1 103 ? 14.030 15.204 -19.526 1.00 94.31 103 ALA A C 1
ATOM 770 O O . ALA A 1 103 ? 13.176 16.064 -19.331 1.00 94.31 103 ALA A O 1
ATOM 771 N N . LYS A 1 104 ? 15.212 15.222 -18.890 1.00 95.94 104 LYS A N 1
ATOM 772 C CA . LYS A 1 104 ? 15.589 16.273 -17.924 1.00 95.94 104 LYS A CA 1
ATOM 773 C C . LYS A 1 104 ? 15.636 17.659 -18.564 1.00 95.94 104 LYS A C 1
ATOM 775 O O . LYS A 1 104 ? 15.260 18.630 -17.918 1.00 95.94 104 LYS A O 1
ATOM 780 N N . MET A 1 105 ? 16.067 17.750 -19.822 1.00 97.44 105 MET A N 1
ATOM 781 C CA . MET A 1 105 ? 16.083 19.009 -20.571 1.00 97.44 105 MET A CA 1
ATOM 782 C C . MET A 1 105 ? 14.667 19.524 -20.874 1.00 97.44 105 MET A C 1
ATOM 784 O O . MET A 1 105 ? 14.439 20.727 -20.825 1.00 97.44 105 MET A O 1
ATOM 788 N N . ILE A 1 106 ? 13.723 18.627 -21.173 1.00 97.31 106 ILE A N 1
ATOM 789 C CA . ILE A 1 106 ? 12.348 18.989 -21.554 1.00 97.31 106 ILE A CA 1
ATOM 790 C C . ILE A 1 106 ? 11.470 19.261 -20.324 1.00 97.31 106 ILE A C 1
ATOM 792 O O . ILE A 1 106 ? 10.698 20.215 -20.315 1.00 97.31 106 ILE A O 1
ATOM 796 N N . PHE A 1 107 ? 11.575 18.420 -19.293 1.00 95.00 107 PHE A N 1
ATOM 797 C CA . PHE A 1 107 ? 10.652 18.398 -18.151 1.00 95.00 107 PHE A CA 1
ATOM 798 C C . PHE A 1 107 ? 11.268 18.901 -16.838 1.00 95.00 107 PHE A C 1
ATOM 800 O O . PHE A 1 107 ? 10.576 18.989 -15.825 1.00 95.00 107 PHE A O 1
ATOM 807 N N . GLY A 1 108 ? 12.558 19.240 -16.848 1.00 95.44 108 GLY A N 1
ATOM 808 C CA . GLY A 1 108 ? 13.316 19.634 -15.666 1.00 95.44 108 GLY A CA 1
ATOM 809 C C . GLY A 1 108 ? 13.885 18.433 -14.891 1.00 95.44 108 GLY A C 1
ATOM 810 O O . GLY A 1 108 ? 13.287 17.353 -14.867 1.00 95.44 108 GLY A O 1
ATOM 811 N N . PRO A 1 109 ? 15.051 18.592 -14.238 1.00 93.44 109 PRO A N 1
ATOM 812 C CA . PRO A 1 109 ? 15.736 17.485 -13.579 1.00 93.44 109 PRO A CA 1
ATOM 813 C C . PRO A 1 109 ? 14.984 16.958 -12.351 1.00 93.44 109 PRO A C 1
ATOM 815 O O . PRO A 1 109 ? 14.887 15.745 -12.203 1.00 93.44 109 PRO A O 1
ATOM 818 N N . GLN A 1 110 ? 14.397 17.831 -11.519 1.00 92.44 110 GLN A N 1
ATOM 819 C CA . GLN A 1 110 ? 13.708 17.414 -10.288 1.00 92.44 110 GLN A CA 1
ATOM 820 C C . GLN A 1 110 ? 12.494 16.529 -10.578 1.00 92.44 110 GLN A C 1
ATOM 822 O O . GLN A 1 110 ? 12.321 15.497 -9.939 1.00 92.44 110 GLN A O 1
ATOM 827 N N . LEU A 1 111 ? 11.674 16.905 -11.566 1.00 91.75 111 LEU A N 1
ATOM 828 C CA . LEU A 1 111 ? 10.502 16.118 -11.943 1.00 91.75 111 LEU A CA 1
ATOM 829 C C . LEU A 1 111 ? 10.916 14.726 -12.429 1.00 91.75 111 LEU A C 1
ATOM 831 O O . LEU A 1 111 ? 10.341 13.730 -12.006 1.00 91.75 111 LEU A O 1
ATOM 835 N N . VAL A 1 112 ? 11.916 14.650 -13.310 1.00 92.38 112 VAL A N 1
ATOM 836 C CA . VAL A 1 112 ? 12.374 13.373 -13.872 1.00 92.38 112 VAL A CA 1
ATOM 837 C C . VAL A 1 112 ? 12.990 12.487 -12.793 1.00 92.38 112 VAL A C 1
ATOM 839 O O . VAL A 1 112 ? 12.676 11.301 -12.733 1.00 92.38 112 VAL A O 1
ATOM 842 N N . ASP A 1 113 ? 13.832 13.045 -11.926 1.00 90.94 113 ASP A N 1
ATOM 843 C CA . ASP A 1 113 ? 14.492 12.265 -10.882 1.00 90.94 113 ASP A CA 1
ATOM 844 C C . ASP A 1 113 ? 13.493 11.714 -9.856 1.00 90.94 113 ASP A C 1
ATOM 846 O O . ASP A 1 113 ? 13.534 10.524 -9.548 1.00 90.94 113 ASP A O 1
ATOM 850 N N . GLU A 1 114 ? 12.542 12.530 -9.403 1.00 88.44 114 GLU A N 1
ATOM 851 C CA . GLU A 1 114 ? 11.573 12.118 -8.384 1.00 88.44 114 GLU A CA 1
ATOM 852 C C . GLU A 1 114 ? 10.427 11.273 -8.953 1.00 88.44 114 GLU A C 1
ATOM 854 O O . GLU A 1 114 ? 10.034 10.280 -8.346 1.00 88.44 114 GLU A O 1
ATOM 859 N N . ALA A 1 115 ? 9.880 11.625 -10.119 1.00 85.38 115 ALA A N 1
ATOM 860 C CA . ALA A 1 115 ? 8.691 10.957 -10.652 1.00 85.38 115 ALA A CA 1
ATOM 861 C C . ALA A 1 115 ? 9.004 9.737 -11.533 1.00 85.38 115 ALA A C 1
ATOM 863 O O . ALA A 1 115 ? 8.165 8.843 -11.634 1.00 85.38 115 ALA A O 1
ATOM 864 N N . LEU A 1 116 ? 10.168 9.701 -12.198 1.00 85.88 116 LEU A N 1
ATOM 865 C CA . LEU A 1 116 ? 10.513 8.636 -13.154 1.00 85.88 116 LEU A CA 1
ATOM 866 C C . LEU A 1 116 ? 11.675 7.755 -12.689 1.00 85.88 116 LEU A C 1
ATOM 868 O O . LEU A 1 116 ? 11.662 6.553 -12.955 1.00 85.88 116 LEU A O 1
ATOM 872 N N . CYS A 1 117 ? 12.691 8.336 -12.047 1.00 88.25 117 CYS A N 1
ATOM 873 C CA . CYS A 1 117 ? 13.905 7.606 -11.669 1.00 88.25 117 CYS A CA 1
ATOM 874 C C . CYS A 1 117 ? 13.882 7.077 -10.233 1.00 88.25 117 CYS A C 1
ATOM 876 O O . CYS A 1 117 ? 14.668 6.182 -9.911 1.00 88.25 117 CYS A O 1
ATOM 878 N N . SER A 1 118 ? 13.028 7.626 -9.368 1.00 88.75 118 SER A N 1
ATOM 879 C CA . SER A 1 118 ? 12.915 7.159 -7.992 1.00 88.75 118 SER A CA 1
ATOM 880 C C . SER A 1 118 ? 12.243 5.785 -7.942 1.00 88.75 118 SER A C 1
ATOM 882 O O . SER A 1 118 ? 11.415 5.416 -8.778 1.00 88.75 118 SER A O 1
ATOM 884 N N . GLY A 1 119 ? 12.636 4.981 -6.959 1.00 87.50 119 GLY A N 1
ATOM 885 C CA . GLY A 1 119 ? 12.113 3.637 -6.784 1.00 87.50 119 GLY A CA 1
ATOM 886 C C . GLY A 1 119 ? 12.090 3.266 -5.316 1.00 87.50 119 GLY A C 1
ATOM 887 O O . GLY A 1 119 ? 12.995 3.610 -4.557 1.00 87.50 119 GLY A O 1
ATOM 888 N N . GLN A 1 120 ? 11.051 2.543 -4.913 1.00 88.94 120 GLN A N 1
ATOM 889 C CA . GLN A 1 120 ? 10.901 2.070 -3.545 1.00 88.94 120 GLN A CA 1
ATOM 890 C C . GLN A 1 120 ? 10.755 0.554 -3.553 1.00 88.94 120 GLN A C 1
ATOM 892 O O . GLN A 1 120 ? 9.879 -0.004 -4.213 1.00 88.94 120 GLN A O 1
ATOM 897 N N . ARG A 1 121 ? 11.613 -0.133 -2.795 1.00 91.88 121 ARG A N 1
ATOM 898 C CA . ARG A 1 121 ? 11.528 -1.585 -2.609 1.00 91.88 121 ARG A CA 1
ATOM 899 C C . ARG A 1 121 ? 10.686 -1.898 -1.376 1.00 91.88 121 ARG A C 1
ATOM 901 O O . ARG A 1 121 ? 11.208 -2.233 -0.316 1.00 91.88 121 ARG A O 1
ATOM 908 N N . ILE A 1 122 ? 9.375 -1.753 -1.525 1.00 91.56 122 ILE A N 1
ATOM 909 C CA . ILE A 1 122 ? 8.408 -1.920 -0.436 1.00 91.56 122 ILE A CA 1
ATOM 910 C C . ILE A 1 122 ? 8.021 -3.397 -0.300 1.00 91.56 122 ILE A C 1
ATOM 912 O O . ILE A 1 122 ? 7.806 -4.076 -1.301 1.00 91.56 122 ILE A O 1
ATOM 916 N N . ARG A 1 123 ? 7.909 -3.899 0.937 1.00 90.31 123 ARG A N 1
ATOM 917 C CA . ARG A 1 123 ? 7.385 -5.244 1.228 1.00 90.31 123 ARG A CA 1
ATOM 918 C C . ARG A 1 123 ? 5.991 -5.162 1.856 1.00 90.31 123 ARG A C 1
ATOM 920 O O . ARG A 1 123 ? 5.798 -4.344 2.765 1.00 90.31 123 ARG A O 1
ATOM 927 N N . PRO A 1 124 ? 5.047 -6.037 1.473 1.00 92.38 124 PRO A N 1
ATOM 928 C CA . PRO A 1 124 ? 3.758 -6.147 2.141 1.00 92.38 124 PRO A CA 1
ATOM 929 C C . PRO A 1 124 ? 3.891 -7.022 3.397 1.00 92.38 124 PRO A C 1
ATOM 931 O O . PRO A 1 124 ? 3.312 -8.100 3.478 1.00 92.38 124 PRO A O 1
ATOM 934 N N . ALA A 1 125 ? 4.683 -6.571 4.378 1.00 88.31 125 ALA A N 1
ATOM 935 C CA . ALA A 1 125 ? 5.005 -7.353 5.578 1.00 88.31 125 ALA A CA 1
ATOM 936 C C . ALA A 1 125 ? 3.747 -7.813 6.331 1.00 88.31 125 ALA A C 1
ATOM 938 O O . ALA A 1 125 ? 3.588 -8.999 6.582 1.00 88.31 125 ALA A O 1
ATOM 939 N N . LYS A 1 126 ? 2.800 -6.901 6.580 1.00 85.44 126 LYS A N 1
ATOM 940 C CA . LYS A 1 126 ? 1.582 -7.219 7.340 1.00 85.44 126 LYS A CA 1
ATOM 941 C C . LYS A 1 126 ? 0.641 -8.178 6.619 1.00 85.44 126 LYS A C 1
ATOM 943 O O . LYS A 1 126 ? 0.236 -9.146 7.248 1.00 85.44 126 LYS A O 1
ATOM 948 N N . PRO A 1 127 ? 0.309 -7.983 5.324 1.00 86.31 127 PRO A N 1
ATOM 949 C CA . PRO A 1 127 ? -0.434 -8.997 4.586 1.00 86.31 127 PRO A CA 1
ATOM 950 C C . PRO A 1 127 ? 0.227 -10.379 4.667 1.00 86.31 127 PRO A C 1
ATOM 952 O O . PRO A 1 127 ? -0.462 -11.355 4.933 1.00 86.31 127 PRO A O 1
ATOM 955 N N . LEU A 1 128 ? 1.556 -10.461 4.525 1.00 87.38 128 LEU A N 1
ATOM 956 C CA . LEU A 1 128 ? 2.284 -11.733 4.603 1.00 87.38 128 LEU A CA 1
ATOM 957 C C . LEU A 1 128 ? 2.233 -12.364 6.005 1.00 87.38 128 LEU A C 1
ATOM 959 O O . LEU A 1 128 ? 1.938 -13.547 6.124 1.00 87.38 128 LEU A O 1
ATOM 963 N N . GLU A 1 129 ? 2.483 -11.585 7.059 1.00 87.25 129 GLU A N 1
ATOM 964 C CA . GLU A 1 129 ? 2.414 -12.035 8.461 1.00 87.25 129 GLU A CA 1
ATOM 965 C C . GLU A 1 129 ? 1.012 -12.522 8.847 1.00 87.25 129 GLU A C 1
ATOM 967 O O . GLU A 1 129 ? 0.865 -13.440 9.647 1.00 87.25 129 GLU A O 1
ATOM 972 N N . HIS A 1 130 ? -0.019 -11.925 8.251 1.00 83.69 130 HIS A N 1
ATOM 973 C CA . HIS A 1 130 ? -1.418 -12.266 8.486 1.00 83.69 130 HIS A CA 1
ATOM 974 C C . HIS A 1 130 ? -1.941 -13.374 7.553 1.00 83.69 130 HIS A C 1
ATOM 976 O O . HIS A 1 130 ? -3.137 -13.658 7.573 1.00 83.69 130 HIS A O 1
ATOM 982 N N . GLY A 1 131 ? -1.081 -13.990 6.734 1.00 87.38 131 GLY A N 1
ATOM 983 C CA . GLY A 1 131 ? -1.465 -15.092 5.847 1.00 87.38 131 GLY A CA 1
ATOM 984 C C . GLY A 1 131 ? -2.349 -14.680 4.666 1.00 87.38 131 GLY A C 1
ATOM 985 O O . GLY A 1 131 ? -3.088 -15.505 4.141 1.00 87.38 131 GLY A O 1
ATOM 986 N N . PHE A 1 132 ? -2.305 -13.413 4.244 1.00 85.94 132 PHE A N 1
ATOM 987 C CA . PHE A 1 132 ? -3.022 -12.959 3.055 1.00 85.94 132 PHE A CA 1
ATOM 988 C C . PHE A 1 132 ? -2.471 -13.643 1.799 1.00 85.94 132 PHE A C 1
ATOM 990 O O . PHE A 1 132 ? -1.284 -13.527 1.478 1.00 85.94 132 PHE A O 1
ATOM 997 N N . GLU A 1 133 ? -3.351 -14.307 1.055 1.00 90.06 133 GLU A N 1
ATOM 998 C CA . GLU A 1 133 ? -3.005 -14.955 -0.205 1.00 90.06 133 GLU A CA 1
ATOM 999 C C . GLU A 1 133 ? -3.119 -13.969 -1.373 1.00 90.06 133 GLU A C 1
ATOM 1001 O O . GLU A 1 133 ? -4.184 -13.427 -1.678 1.00 90.06 133 GLU A O 1
ATOM 1006 N N . PHE A 1 134 ? -1.997 -13.729 -2.052 1.00 91.81 134 PHE A N 1
ATOM 1007 C CA . PHE A 1 134 ? -1.957 -12.865 -3.227 1.00 91.81 134 PHE A CA 1
ATOM 1008 C C . PHE A 1 134 ? -2.392 -13.640 -4.467 1.00 91.81 134 PHE A C 1
ATOM 1010 O O . PHE A 1 134 ? -1.760 -14.627 -4.833 1.00 91.81 134 PHE A O 1
ATOM 1017 N N . ARG A 1 135 ? -3.425 -13.140 -5.155 1.00 92.31 135 ARG A N 1
ATOM 1018 C CA . ARG A 1 135 ? -3.885 -13.710 -6.431 1.00 92.31 135 ARG A CA 1
ATOM 1019 C C . ARG A 1 135 ? -2.799 -13.681 -7.509 1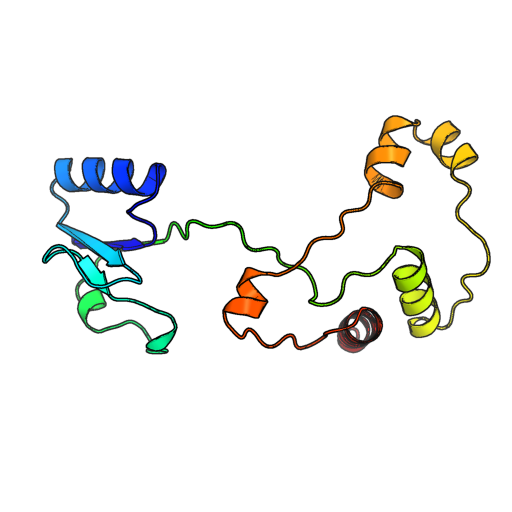.00 92.31 135 ARG A C 1
ATOM 1021 O O . ARG A 1 135 ? -2.607 -14.665 -8.208 1.00 92.31 135 ARG A O 1
ATOM 1028 N N . ASP A 1 136 ? -2.130 -12.538 -7.643 1.00 94.38 136 ASP A N 1
ATOM 1029 C CA . ASP A 1 136 ? -1.069 -12.302 -8.620 1.00 94.38 136 ASP A CA 1
ATOM 1030 C C . ASP A 1 136 ? 0.226 -12.012 -7.840 1.00 94.38 136 ASP A C 1
ATOM 1032 O O . ASP A 1 136 ? 0.367 -10.949 -7.228 1.00 94.38 136 ASP A O 1
ATOM 1036 N N . ALA A 1 137 ? 1.155 -12.970 -7.801 1.00 93.62 137 ALA A N 1
ATOM 1037 C CA . ALA A 1 137 ? 2.369 -12.890 -6.988 1.00 93.62 137 ALA A CA 1
ATOM 1038 C C . ALA A 1 137 ? 3.561 -12.306 -7.759 1.00 93.62 137 ALA A C 1
ATOM 1040 O O . ALA A 1 137 ? 4.529 -11.842 -7.147 1.00 93.62 137 ALA A O 1
ATOM 1041 N N . SER A 1 138 ? 3.507 -12.321 -9.092 1.00 95.25 138 SER A N 1
ATOM 1042 C CA . SER A 1 138 ? 4.530 -11.751 -9.971 1.00 95.25 138 SER A CA 1
ATOM 1043 C C . SER A 1 138 ? 3.981 -10.645 -10.870 1.00 95.25 138 SER A C 1
ATOM 1045 O O . SER A 1 138 ? 2.807 -10.632 -11.239 1.00 95.25 138 SER A O 1
ATOM 1047 N N . ILE A 1 139 ? 4.862 -9.747 -11.323 1.00 95.88 139 ILE A N 1
ATOM 1048 C CA . ILE A 1 139 ? 4.461 -8.661 -12.229 1.00 95.88 139 ILE A CA 1
ATOM 1049 C C . ILE A 1 139 ? 3.905 -9.170 -13.568 1.00 95.88 139 ILE A C 1
ATOM 1051 O O . ILE A 1 139 ? 3.064 -8.521 -14.185 1.00 95.88 139 ILE A O 1
ATOM 1055 N N . THR A 1 140 ? 4.339 -10.356 -14.009 1.00 95.88 140 THR A N 1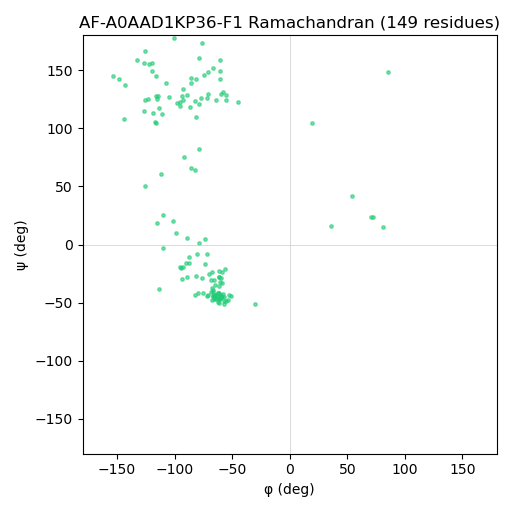
ATOM 1056 C CA . THR A 1 140 ? 3.846 -10.977 -15.248 1.00 95.88 140 THR A CA 1
ATOM 1057 C C . THR A 1 140 ? 2.403 -11.454 -15.089 1.00 95.88 140 THR A C 1
ATOM 1059 O O . THR A 1 140 ? 1.585 -11.208 -15.976 1.00 95.88 140 THR A O 1
ATOM 1062 N N . GLU A 1 141 ? 2.074 -12.087 -13.960 1.00 94.94 141 GLU A N 1
ATOM 1063 C CA . GLU A 1 141 ? 0.701 -12.490 -13.624 1.00 94.94 141 GLU A CA 1
ATOM 1064 C C . GLU A 1 141 ? -0.202 -11.264 -13.504 1.00 94.94 141 GLU A C 1
ATOM 1066 O O . GLU A 1 141 ? -1.223 -11.197 -14.184 1.00 94.94 141 GLU A O 1
ATOM 1071 N N . SER A 1 142 ? 0.228 -10.242 -12.750 1.00 94.81 142 SER A N 1
ATOM 1072 C CA . SER A 1 142 ? -0.548 -9.012 -12.558 1.00 94.81 142 SER A CA 1
ATOM 1073 C C . SER A 1 142 ? -0.883 -8.322 -13.882 1.00 94.81 142 SER A C 1
ATOM 1075 O O . SER A 1 142 ? -2.027 -7.928 -14.097 1.00 94.81 142 SER A O 1
ATOM 1077 N N . ILE A 1 143 ? 0.086 -8.200 -14.797 1.00 95.75 143 ILE A N 1
ATOM 1078 C CA . ILE A 1 143 ? -0.136 -7.594 -16.119 1.00 95.75 143 ILE A CA 1
ATOM 1079 C C . ILE A 1 143 ? -1.072 -8.454 -16.970 1.00 95.75 143 ILE A C 1
ATOM 1081 O O . ILE A 1 143 ? -1.983 -7.924 -17.604 1.00 95.75 143 ILE A O 1
ATOM 1085 N N . THR A 1 144 ? -0.873 -9.774 -16.982 1.00 94.00 144 THR A N 1
ATOM 1086 C CA . THR A 1 144 ? -1.719 -10.697 -17.754 1.00 94.00 144 THR A CA 1
ATOM 1087 C C . THR A 1 144 ? -3.168 -10.630 -17.273 1.00 94.00 144 THR A C 1
ATOM 1089 O O . THR A 1 144 ? -4.079 -10.472 -18.081 1.00 94.00 144 THR A O 1
ATOM 1092 N N . SER A 1 145 ? -3.368 -10.661 -15.955 1.00 92.75 145 SER A N 1
ATOM 1093 C CA . SER A 1 145 ? -4.663 -10.532 -15.285 1.00 92.75 145 SER A CA 1
ATOM 1094 C C . SER A 1 145 ? -5.339 -9.189 -15.601 1.00 92.75 145 SER A C 1
ATOM 1096 O O . SER A 1 145 ? -6.498 -9.153 -16.018 1.00 92.75 145 SER A O 1
ATOM 1098 N N . ALA A 1 146 ? -4.597 -8.077 -15.517 1.00 92.00 146 ALA A N 1
ATOM 1099 C CA . ALA A 1 146 ? -5.112 -6.739 -15.817 1.00 92.00 146 ALA A CA 1
ATOM 1100 C C . ALA A 1 146 ? -5.516 -6.553 -17.291 1.00 92.00 146 ALA A C 1
ATOM 1102 O O . ALA A 1 146 ? -6.478 -5.845 -17.588 1.00 92.00 146 ALA A O 1
ATOM 1103 N N . LEU A 1 147 ? -4.795 -7.182 -18.225 1.00 93.12 147 LEU A N 1
ATOM 1104 C CA . LEU A 1 147 ? -5.112 -7.129 -19.655 1.00 93.12 147 LEU A CA 1
ATOM 1105 C C . LEU A 1 147 ? -6.218 -8.115 -20.055 1.00 93.12 147 LEU A C 1
ATOM 1107 O O . LEU A 1 147 ? -6.944 -7.847 -21.011 1.00 93.12 147 LEU A O 1
ATOM 1111 N N . ALA A 1 148 ? -6.386 -9.220 -19.325 1.00 85.44 148 ALA A N 1
ATOM 1112 C CA . ALA A 1 148 ? -7.455 -10.188 -19.564 1.00 85.44 148 ALA A CA 1
ATOM 1113 C C . ALA A 1 148 ? -8.855 -9.604 -19.294 1.00 85.44 148 ALA A C 1
ATOM 1115 O O . ALA A 1 148 ? -9.801 -9.960 -19.990 1.00 85.44 148 ALA A O 1
ATOM 1116 N N . GLY A 1 149 ? -8.980 -8.660 -18.353 1.00 65.81 149 GLY A N 1
ATOM 1117 C CA . GLY A 1 149 ? -10.238 -7.966 -18.033 1.00 65.81 149 GLY A CA 1
ATOM 1118 C C . GLY A 1 149 ? -10.705 -6.916 -19.056 1.00 65.81 149 GLY A C 1
ATOM 1119 O O . GLY A 1 149 ? -11.673 -6.211 -18.793 1.00 65.81 149 GLY A O 1
ATOM 1120 N N . ARG A 1 150 ? -10.017 -6.768 -20.198 1.00 55.06 150 ARG A N 1
ATOM 1121 C CA . ARG A 1 150 ? -10.349 -5.827 -21.290 1.00 55.06 150 ARG A CA 1
ATOM 1122 C C . ARG A 1 150 ? -11.053 -6.486 -22.490 1.00 55.06 150 ARG A C 1
ATOM 1124 O O . ARG A 1 150 ? -11.021 -5.925 -23.585 1.00 55.06 150 ARG A O 1
ATOM 1131 N N . ARG A 1 151 ? -11.652 -7.665 -22.305 1.00 43.31 151 ARG A N 1
ATOM 1132 C CA . ARG A 1 151 ? -12.485 -8.338 -23.314 1.00 43.31 151 ARG A CA 1
ATOM 1133 C C . ARG A 1 151 ? -13.960 -8.248 -22.974 1.00 43.31 151 ARG A C 1
ATOM 1135 O O . ARG A 1 151 ? -14.279 -8.401 -21.777 1.00 43.31 151 ARG A O 1
#

Solvent-accessible surface area (backbone atoms only — not comparable to full-atom values): 9230 Å² total; per-residue (Å²): 97,33,35,37,28,34,32,34,88,41,81,66,27,44,54,48,50,52,55,40,45,75,68,68,31,47,69,36,36,44,31,80,55,85,62,88,48,92,51,38,41,70,60,54,81,91,64,77,59,80,77,58,76,86,54,76,75,45,76,44,79,45,76,47,81,82,67,95,72,58,94,52,49,78,50,74,76,52,72,68,57,49,48,46,41,50,23,61,75,70,76,43,90,76,85,76,80,82,62,59,72,61,48,26,71,75,64,35,55,68,55,42,46,62,76,68,66,53,82,80,90,62,65,24,58,64,50,54,78,71,66,57,82,67,91,45,54,43,69,57,49,43,50,50,56,64,57,61,72,74,114

pLDDT: mean 87.57, std 10.5, range [43.31, 97.44]

Mean predicted aligned error: 12.38 Å

Organism: NCBI:txid2559073

Sequence (151 aa):
MRIAIGGFAGLIGTALVQRLRKGGHDVVTLTRHEPIQPSDKRWGLDTLSTAPPFLDDVDAVVNSTSEPVNLVGPNPCTNAEFTKALAKAIHRPSVMPFPIPAAKMIFGPQLVDEALCSGQRIRPAKPLEHGFEFRDASITESITSALAGRR

Secondary structure (DSSP, 8-state):
-EEEEETTTSHHHHHHHHHHHHTT-EEEEEESS--SSTTEEE--GGG--SS-GGGTT-SEEEE---S----S-SS---HHHHHHHHHHHTT----SPP-HHHHHHHH-HHHHIIIII-------HHHHHTTPPPS--SHHHHHHHHHHTT-

InterPro domains:
  IPR001509 NAD-dependent epimerase/dehydratase [PF01370] (4-92)
  IPR013549 Domain of unknown function DUF1731 [PF08338] (99-141)
  IPR036291 NAD(P)-binding domain superfamily [SSF51735] (1-90)